Protein AF-W2YGL7-F1 (afdb_monomer_lite)

Secondary structure (DSSP, 8-state):
-------PPPHHHHHHHHHHHHTT--HHHHHHHHT--HHHHHHHHTT--TT--PPPPPPSS-HHHHHHHHHHTSSS--TTTT---

Organism: NCBI:txid1317064

Structure (mmCIF, N/CA/C/O backbone):
data_AF-W2YGL7-F1
#
_entry.id   AF-W2YGL7-F1
#
loop_
_atom_site.group_PDB
_atom_site.id
_atom_site.type_symbol
_atom_site.label_atom_id
_atom_site.label_alt_id
_atom_site.label_comp_id
_atom_site.label_asym_id
_atom_site.label_entity_id
_atom_site.label_seq_id
_atom_site.pdbx_PDB_ins_code
_atom_site.Cartn_x
_atom_site.Cartn_y
_atom_site.Cartn_z
_a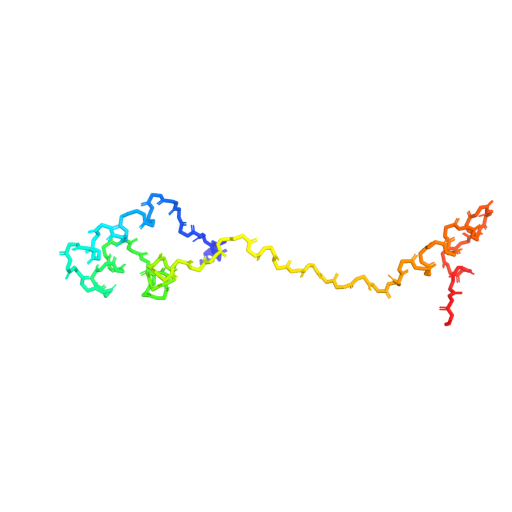tom_site.occupancy
_atom_site.B_iso_or_equiv
_atom_site.auth_seq_id
_atom_site.auth_comp_id
_atom_site.auth_asym_id
_atom_site.auth_atom_id
_atom_site.pdbx_PDB_model_num
ATOM 1 N N . MET A 1 1 ? 8.840 19.288 10.199 1.00 34.12 1 MET A N 1
ATOM 2 C CA . MET A 1 1 ? 7.815 18.547 9.433 1.00 34.12 1 MET A CA 1
ATOM 3 C C . MET A 1 1 ? 8.494 17.375 8.743 1.00 34.12 1 MET A C 1
ATOM 5 O O . MET A 1 1 ? 9.077 17.551 7.685 1.00 34.12 1 MET A O 1
ATOM 9 N N . THR A 1 2 ? 8.520 16.202 9.372 1.00 40.41 2 THR A N 1
ATOM 10 C CA . THR A 1 2 ? 9.034 14.988 8.729 1.00 40.41 2 THR A CA 1
ATOM 11 C C . THR A 1 2 ? 7.936 14.444 7.821 1.00 40.41 2 THR A C 1
ATOM 13 O O . THR A 1 2 ? 6.879 14.028 8.291 1.00 40.41 2 THR A O 1
ATOM 16 N N . LEU A 1 3 ? 8.153 14.487 6.504 1.00 44.22 3 LEU A N 1
ATOM 17 C CA . LEU A 1 3 ? 7.341 13.744 5.540 1.00 44.22 3 LEU A CA 1
ATOM 18 C C . LEU A 1 3 ? 7.655 12.258 5.736 1.00 44.22 3 LEU A C 1
ATOM 20 O O . LEU A 1 3 ? 8.477 11.672 5.038 1.00 44.22 3 LEU A O 1
ATOM 24 N N . GLY A 1 4 ? 7.070 11.683 6.786 1.00 40.91 4 GLY A N 1
ATOM 25 C CA . GLY A 1 4 ? 7.175 10.270 7.093 1.00 40.91 4 GLY A CA 1
ATOM 26 C C . GLY A 1 4 ? 6.587 9.474 5.939 1.00 40.91 4 GLY A C 1
ATOM 27 O O . GLY A 1 4 ? 5.478 9.760 5.485 1.00 40.91 4 GLY A O 1
ATOM 28 N N . ILE A 1 5 ? 7.350 8.487 5.472 1.00 51.44 5 ILE A N 1
ATOM 29 C CA . ILE A 1 5 ? 6.901 7.400 4.596 1.00 51.44 5 ILE A CA 1
ATOM 30 C C . ILE A 1 5 ? 5.447 7.065 4.963 1.00 51.44 5 ILE A C 1
ATOM 32 O O . ILE A 1 5 ? 5.187 6.900 6.159 1.00 51.44 5 ILE A O 1
ATOM 36 N N . PRO A 1 6 ? 4.489 6.981 4.016 1.00 53.84 6 PRO A N 1
ATOM 37 C CA . PRO A 1 6 ? 3.133 6.576 4.352 1.00 53.84 6 PRO A CA 1
ATOM 38 C C . PRO A 1 6 ? 3.211 5.170 4.946 1.00 53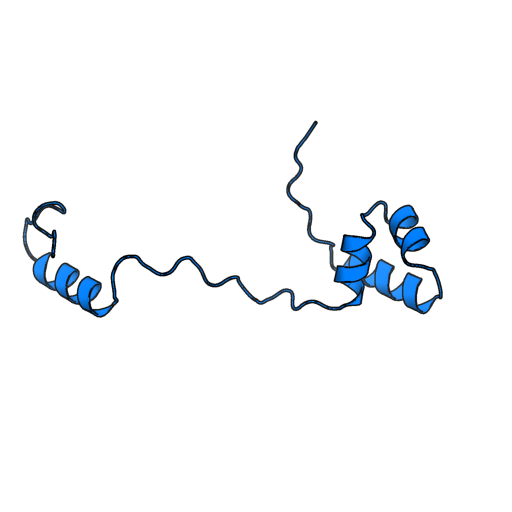.84 6 PRO A C 1
ATOM 40 O O . PRO A 1 6 ? 3.374 4.179 4.234 1.00 53.84 6 PRO A O 1
ATOM 43 N N . THR A 1 7 ? 3.187 5.103 6.275 1.00 64.56 7 THR A N 1
ATOM 44 C CA . THR A 1 7 ? 3.278 3.854 7.010 1.00 64.56 7 THR A CA 1
ATOM 45 C C . THR A 1 7 ? 1.968 3.140 6.762 1.00 64.56 7 THR A C 1
ATOM 47 O O . THR A 1 7 ? 0.899 3.560 7.210 1.00 64.56 7 THR A O 1
ATOM 50 N N . TRP A 1 8 ? 2.044 2.102 5.939 1.00 70.00 8 TRP A N 1
ATOM 51 C CA . TRP A 1 8 ? 0.952 1.169 5.757 1.00 70.00 8 TRP A CA 1
ATOM 52 C C . TRP A 1 8 ? 0.517 0.676 7.133 1.00 70.00 8 TRP A C 1
ATOM 54 O O . TRP A 1 8 ? 1.365 0.410 7.983 1.00 70.00 8 TRP A O 1
ATOM 64 N N . LEU A 1 9 ? -0.795 0.560 7.341 1.00 77.12 9 LEU A N 1
ATOM 65 C CA . LEU A 1 9 ? -1.314 -0.035 8.566 1.00 77.12 9 LEU A CA 1
ATOM 66 C C . LEU A 1 9 ? -0.722 -1.432 8.748 1.00 77.12 9 LEU A C 1
ATOM 68 O O . LEU A 1 9 ? -0.890 -2.284 7.855 1.00 77.12 9 LEU A O 1
ATOM 72 N N . SER A 1 10 ? -0.078 -1.641 9.895 1.00 81.75 10 SER A N 1
ATOM 73 C CA . SER A 1 10 ? 0.443 -2.947 10.282 1.00 81.75 10 SER A CA 1
ATOM 74 C C . SER A 1 10 ? -0.697 -3.952 10.446 1.00 81.75 10 SER A C 1
ATOM 76 O O . SER A 1 10 ? -1.864 -3.587 10.605 1.00 81.75 10 SER A O 1
ATOM 78 N N . ASP A 1 11 ? -0.368 -5.238 10.387 1.00 83.00 11 ASP A N 1
ATOM 79 C CA . ASP A 1 11 ? -1.323 -6.336 10.574 1.00 83.00 11 ASP A CA 1
ATOM 80 C C . ASP A 1 11 ? -2.017 -6.225 11.931 1.00 83.00 11 ASP A C 1
ATOM 82 O O . ASP A 1 11 ? -3.239 -6.333 12.014 1.00 83.00 11 ASP A O 1
ATOM 86 N N . GLU A 1 12 ? -1.255 -5.885 12.970 1.00 86.12 12 GLU A N 1
ATOM 87 C CA . GLU A 1 12 ? -1.793 -5.622 14.300 1.00 86.12 12 GLU A CA 1
ATOM 88 C C . GLU A 1 12 ? -2.759 -4.437 14.317 1.00 86.12 12 GLU A C 1
ATOM 90 O O . GLU A 1 12 ? -3.848 -4.539 14.879 1.00 86.12 12 GLU A O 1
ATOM 95 N N . GLU A 1 13 ? -2.393 -3.302 13.710 1.00 86.62 13 GLU A N 1
ATOM 96 C CA . GLU A 1 13 ? -3.275 -2.134 13.658 1.00 86.62 13 GLU A CA 1
ATOM 97 C C . GLU A 1 13 ? -4.568 -2.461 12.890 1.00 86.62 13 GLU A C 1
ATOM 99 O O . GLU A 1 13 ? -5.637 -1.960 13.242 1.00 86.62 13 GLU A O 1
ATOM 104 N N . ARG A 1 14 ? -4.511 -3.319 11.862 1.00 85.00 14 ARG A N 1
ATOM 105 C CA . ARG A 1 14 ? -5.707 -3.795 11.145 1.00 85.00 14 ARG A CA 1
ATOM 106 C C . ARG A 1 14 ? -6.571 -4.707 12.003 1.00 85.00 14 ARG A C 1
ATOM 108 O O . ARG A 1 14 ? -7.778 -4.497 12.031 1.00 85.00 14 ARG A O 1
ATOM 115 N N . GLY A 1 15 ? -5.971 -5.650 12.727 1.00 87.38 15 GLY A N 1
ATOM 116 C CA . GLY A 1 15 ? -6.694 -6.503 13.672 1.00 87.38 15 GLY A CA 1
ATOM 117 C C . GLY A 1 15 ? -7.403 -5.682 14.751 1.00 87.38 15 GLY A C 1
ATOM 118 O O . GLY A 1 15 ? -8.577 -5.903 15.030 1.00 87.38 15 GLY A O 1
ATOM 119 N N . ARG A 1 16 ? -6.738 -4.642 15.276 1.00 89.31 16 ARG A N 1
ATOM 120 C CA . ARG A 1 16 ? -7.355 -3.694 16.220 1.00 89.31 16 ARG A CA 1
ATOM 121 C C . ARG A 1 16 ? -8.502 -2.902 15.585 1.00 89.31 16 ARG A C 1
ATOM 123 O O . ARG A 1 16 ? -9.524 -2.716 16.234 1.00 89.31 16 ARG A O 1
ATOM 130 N N . ASN A 1 17 ? -8.355 -2.435 14.341 1.00 90.12 17 ASN A N 1
ATOM 131 C CA . ASN A 1 17 ? -9.452 -1.772 13.622 1.00 90.12 17 ASN A CA 1
ATOM 132 C C . ASN A 1 17 ? -10.663 -2.691 13.472 1.00 90.12 17 ASN A C 1
ATOM 134 O O . ASN A 1 17 ? -11.778 -2.254 13.746 1.00 90.12 17 ASN A O 1
ATOM 138 N N . LEU A 1 18 ? -10.433 -3.937 13.051 1.00 90.19 18 LEU A N 1
ATOM 139 C CA . LEU A 1 18 ? -11.488 -4.921 12.846 1.00 90.19 18 LEU A CA 1
ATOM 140 C C . LEU A 1 18 ? -12.223 -5.208 14.158 1.00 90.19 18 LEU A C 1
ATOM 142 O O . LEU A 1 18 ? -13.430 -5.015 14.218 1.00 90.19 18 LEU A O 1
ATOM 146 N N . GLY A 1 19 ? -11.493 -5.518 15.233 1.00 92.00 19 GLY A N 1
ATOM 147 C CA . GLY A 1 19 ? -12.107 -5.797 16.533 1.00 92.00 19 GLY A CA 1
ATOM 148 C C . GLY A 1 19 ? -12.876 -4.608 17.122 1.00 92.00 19 GLY A C 1
ATOM 149 O O . GLY A 1 19 ? -13.927 -4.790 17.729 1.00 92.00 19 GLY A O 1
ATOM 150 N N . LEU A 1 20 ? -12.408 -3.366 16.927 1.00 93.06 20 LEU A N 1
ATOM 151 C CA . LEU A 1 20 ? -13.159 -2.183 17.372 1.00 93.06 20 LEU A CA 1
ATOM 152 C C . LEU A 1 20 ? -14.420 -1.942 16.534 1.00 93.06 20 LEU A C 1
ATOM 154 O O . LEU A 1 20 ? -15.428 -1.494 17.075 1.00 93.06 20 LEU A O 1
ATOM 158 N N . PHE A 1 21 ? -14.359 -2.216 15.232 1.00 91.56 21 PHE A N 1
ATOM 159 C CA . PHE A 1 21 ? -15.507 -2.096 14.340 1.00 91.56 21 PHE A CA 1
ATOM 160 C C . PHE A 1 21 ? -16.569 -3.159 14.643 1.00 91.56 21 PHE A C 1
ATOM 162 O O . PHE A 1 21 ? -17.744 -2.826 14.763 1.00 91.56 21 PHE A O 1
ATOM 169 N N . GLU A 1 22 ? -16.154 -4.409 14.858 1.00 92.50 22 GLU A N 1
ATOM 170 C CA . GLU A 1 22 ? -17.023 -5.505 15.308 1.00 92.50 22 GLU A CA 1
ATOM 171 C C . GLU A 1 22 ? -17.624 -5.228 16.694 1.00 92.50 22 GLU A C 1
ATOM 173 O O . GLU A 1 22 ? -18.781 -5.551 16.943 1.00 92.50 22 GLU A O 1
ATOM 178 N N . GLY A 1 23 ? -16.884 -4.536 17.567 1.00 93.00 23 GLY A N 1
ATOM 179 C CA . GLY A 1 23 ? -17.381 -4.016 18.844 1.00 93.00 23 GLY A CA 1
ATOM 180 C C . GLY A 1 23 ? -18.350 -2.829 18.732 1.00 93.00 23 GLY A C 1
ATOM 181 O O . GLY A 1 23 ? -18.701 -2.240 19.753 1.00 93.00 23 GLY A O 1
ATOM 182 N N . GLY A 1 24 ? -18.760 -2.440 17.520 1.00 92.19 24 GLY A N 1
ATOM 183 C CA . GLY A 1 24 ? -19.775 -1.413 17.275 1.00 92.19 24 GLY A CA 1
ATOM 184 C C . GLY A 1 24 ? -19.269 0.031 17.313 1.00 92.19 24 GLY A C 1
ATOM 185 O O . GLY A 1 24 ? -20.081 0.958 17.279 1.00 92.19 24 GLY A O 1
ATOM 186 N N . LEU A 1 25 ? -17.952 0.271 17.376 1.00 93.88 25 LEU A N 1
ATOM 187 C CA . LEU A 1 25 ? -17.434 1.640 17.336 1.00 93.88 25 LEU A CA 1
ATOM 188 C C . LEU A 1 25 ? -17.553 2.231 15.930 1.00 93.88 25 LEU A C 1
ATOM 190 O O . LEU A 1 25 ? -17.259 1.592 14.917 1.00 93.88 25 LEU A O 1
ATOM 194 N N . CYS A 1 26 ? -17.892 3.519 15.868 1.00 93.75 26 CYS A N 1
ATOM 195 C CA . CYS A 1 26 ? -17.926 4.228 14.600 1.00 93.75 26 CYS A CA 1
ATOM 196 C C . CYS A 1 26 ? -16.506 4.512 14.075 1.00 93.75 26 CYS A C 1
ATOM 198 O O . CYS A 1 26 ? -15.550 4.717 14.829 1.00 93.75 26 CYS A O 1
ATOM 200 N N . ILE A 1 27 ? -16.372 4.624 12.751 1.00 92.75 27 ILE A N 1
ATOM 201 C CA . ILE A 1 27 ? -15.092 4.865 12.057 1.00 92.75 27 ILE A CA 1
ATOM 202 C C . ILE A 1 27 ? -14.354 6.096 12.609 1.00 92.75 27 ILE A C 1
ATOM 204 O O . ILE A 1 27 ? -13.124 6.116 12.682 1.00 92.75 27 ILE A O 1
ATOM 208 N N . ARG A 1 28 ? -15.092 7.141 13.007 1.00 94.56 28 ARG A N 1
ATOM 209 C CA . ARG A 1 28 ? -14.512 8.379 13.544 1.00 94.56 28 ARG A CA 1
ATOM 210 C C . ARG A 1 28 ? -13.834 8.154 14.894 1.00 94.56 28 ARG A C 1
ATOM 212 O O . ARG A 1 28 ? -12.766 8.719 15.124 1.00 94.56 28 ARG A O 1
ATOM 219 N N . ASP A 1 29 ? -14.423 7.333 15.753 1.00 94.44 29 ASP A N 1
ATOM 220 C CA . ASP A 1 29 ? -13.883 7.049 17.082 1.00 94.44 29 ASP A CA 1
ATOM 221 C C . ASP A 1 29 ? -12.714 6.073 17.004 1.00 94.44 29 ASP A C 1
ATOM 223 O O . ASP A 1 29 ? -11.697 6.271 17.668 1.00 94.44 29 ASP A O 1
ATOM 227 N N . ILE A 1 30 ? -12.793 5.097 16.099 1.00 93.00 30 ILE A N 1
ATOM 228 C CA . ILE A 1 30 ? -11.677 4.202 15.778 1.00 93.00 30 ILE A CA 1
ATOM 229 C C . ILE A 1 30 ? -10.466 5.008 15.281 1.00 93.00 30 ILE A C 1
ATOM 231 O O . ILE A 1 30 ? -9.353 4.832 15.781 1.00 93.00 30 ILE A O 1
ATOM 235 N N . ALA A 1 31 ? -10.681 5.950 14.357 1.00 92.00 31 ALA A N 1
ATOM 236 C CA . ALA A 1 31 ? -9.631 6.818 13.824 1.00 92.00 31 ALA A CA 1
ATOM 237 C C . ALA A 1 31 ? -8.945 7.651 14.921 1.00 92.00 31 ALA A C 1
ATOM 239 O O . ALA A 1 31 ? -7.716 7.737 14.954 1.00 92.00 31 ALA A O 1
ATOM 240 N N . LYS A 1 32 ? -9.724 8.211 15.859 1.00 92.62 32 LYS A N 1
ATOM 241 C CA . LYS A 1 32 ? -9.188 8.922 17.031 1.00 92.62 32 LYS A CA 1
ATOM 242 C C . LYS A 1 32 ? -8.381 7.990 17.937 1.00 92.62 32 LYS A C 1
ATOM 244 O O . LYS A 1 32 ? -7.282 8.350 18.349 1.00 92.62 32 LYS A O 1
ATOM 249 N N . LYS A 1 33 ? -8.901 6.790 18.213 1.00 90.31 33 LYS A N 1
ATOM 250 C CA . LYS A 1 33 ? -8.288 5.813 19.124 1.00 90.31 33 LYS A CA 1
ATOM 251 C C . LYS A 1 33 ? -6.960 5.269 18.594 1.00 90.31 33 LYS A C 1
ATOM 253 O O . LYS A 1 33 ? -6.006 5.149 19.353 1.00 90.31 33 LYS A O 1
ATOM 258 N N . ILE A 1 34 ? -6.882 4.993 17.293 1.00 86.88 34 ILE A N 1
ATOM 259 C CA . ILE A 1 34 ? -5.683 4.450 16.630 1.00 86.88 34 ILE A CA 1
ATOM 260 C C . ILE A 1 34 ? -4.770 5.579 16.103 1.00 86.88 34 ILE A C 1
ATOM 262 O O . ILE A 1 34 ? -3.671 5.322 15.626 1.00 86.88 34 ILE A O 1
ATOM 266 N N . LYS A 1 35 ? -5.179 6.852 16.237 1.00 88.69 35 LYS A N 1
ATOM 267 C CA . LYS A 1 35 ? -4.446 8.039 15.753 1.00 88.69 35 LYS A CA 1
ATOM 268 C C . LYS A 1 35 ? -4.130 7.969 14.251 1.00 88.69 35 LYS A C 1
ATOM 270 O O . LYS A 1 35 ? -3.038 8.321 13.806 1.00 88.69 35 LYS A O 1
ATOM 275 N N . ARG A 1 36 ? -5.098 7.511 13.454 1.00 87.50 36 ARG A N 1
ATOM 276 C CA . ARG A 1 36 ? -4.992 7.391 11.989 1.00 87.50 36 ARG A CA 1
ATOM 277 C C . ARG A 1 36 ? -6.095 8.177 11.292 1.00 87.50 36 ARG A C 1
ATOM 279 O O . ARG A 1 36 ? -7.077 8.584 11.905 1.00 87.50 36 ARG A O 1
ATOM 286 N N . SER A 1 37 ? -5.931 8.407 9.990 1.00 89.38 37 SER A N 1
ATOM 287 C CA . SER A 1 37 ? -6.976 9.052 9.195 1.00 89.38 37 SER A CA 1
ATOM 288 C C . SER A 1 37 ? -8.199 8.139 9.062 1.00 89.38 37 SER A C 1
ATOM 290 O O . SER A 1 37 ? -8.079 6.913 9.033 1.00 89.38 37 SER A O 1
ATOM 292 N N . ARG A 1 38 ? -9.389 8.738 8.931 1.00 90.50 38 ARG A N 1
ATOM 293 C CA . ARG A 1 38 ? -10.638 7.997 8.670 1.00 90.50 38 ARG A CA 1
ATOM 294 C C . ARG A 1 38 ? -10.523 7.122 7.417 1.00 90.50 38 ARG A C 1
ATOM 296 O O . ARG A 1 38 ? -10.938 5.972 7.439 1.00 90.50 38 ARG A O 1
ATOM 303 N N . ASP A 1 39 ? -9.876 7.640 6.377 1.00 87.94 39 ASP A N 1
ATOM 304 C CA . ASP A 1 39 ? -9.575 6.910 5.141 1.00 87.94 39 ASP A CA 1
ATOM 305 C C . ASP A 1 39 ? -8.747 5.646 5.377 1.00 87.94 39 ASP A C 1
ATOM 307 O O . ASP A 1 39 ? -8.993 4.612 4.760 1.00 87.94 39 ASP A O 1
ATOM 311 N N . ALA A 1 40 ? -7.764 5.712 6.275 1.00 86.25 40 ALA A N 1
ATOM 312 C CA . ALA A 1 40 ? -6.930 4.565 6.601 1.00 86.25 40 ALA A CA 1
ATOM 313 C C . ALA A 1 40 ? -7.741 3.465 7.306 1.00 86.25 40 ALA A C 1
ATOM 315 O O . ALA A 1 40 ? -7.570 2.290 6.987 1.00 86.25 40 ALA A O 1
ATOM 316 N N . VAL A 1 41 ? -8.669 3.849 8.190 1.00 89.06 41 VAL A N 1
ATOM 317 C CA . VAL A 1 41 ? -9.612 2.926 8.845 1.00 89.06 41 VAL A CA 1
ATOM 318 C C . VAL A 1 41 ? -10.550 2.286 7.820 1.00 89.06 41 VAL A C 1
ATOM 320 O O . VAL A 1 41 ? -10.664 1.065 7.778 1.00 89.06 41 VAL A O 1
ATOM 323 N N . VAL A 1 42 ? -11.156 3.079 6.928 1.00 89.12 42 VAL A N 1
ATOM 324 C CA . VAL A 1 42 ? -12.026 2.559 5.856 1.00 89.12 42 VAL A CA 1
ATOM 325 C C . VAL A 1 42 ? -11.277 1.549 4.988 1.00 89.12 42 VAL A C 1
ATOM 327 O O . VAL A 1 42 ? -11.788 0.459 4.740 1.00 89.12 42 VAL A O 1
ATOM 330 N N . ARG A 1 43 ? -10.048 1.870 4.561 1.00 83.88 43 ARG A N 1
ATOM 331 C CA . ARG A 1 43 ? -9.198 0.973 3.755 1.00 83.88 43 ARG A CA 1
ATOM 332 C C . ARG A 1 43 ? -8.794 -0.300 4.499 1.00 83.88 43 ARG A C 1
ATOM 334 O O . ARG A 1 43 ? -8.640 -1.340 3.863 1.00 83.88 43 ARG A O 1
ATOM 341 N N . ALA A 1 44 ? -8.595 -0.218 5.814 1.00 85.19 44 ALA A N 1
ATOM 342 C CA . ALA A 1 44 ? -8.297 -1.377 6.649 1.00 85.19 44 ALA A CA 1
ATOM 343 C C . ALA A 1 44 ? -9.498 -2.331 6.734 1.00 85.19 44 ALA A C 1
ATOM 345 O O . ALA A 1 44 ? -9.308 -3.534 6.591 1.00 85.19 44 ALA A O 1
ATOM 346 N N . LEU A 1 45 ? -10.714 -1.794 6.893 1.00 86.38 45 LEU A N 1
ATOM 347 C CA . LEU A 1 45 ? -11.951 -2.577 6.996 1.00 86.38 45 LEU A CA 1
ATOM 348 C C . LEU A 1 45 ? -12.419 -3.145 5.648 1.00 86.38 45 LEU A C 1
ATOM 350 O O . LEU A 1 45 ? -12.895 -4.271 5.584 1.00 86.38 45 LEU A O 1
ATOM 354 N N . THR A 1 46 ? -12.250 -2.402 4.551 1.00 83.50 46 THR A N 1
ATOM 355 C CA . THR A 1 46 ? -12.672 -2.840 3.201 1.00 83.50 46 THR A CA 1
ATOM 356 C C . THR A 1 46 ? -11.756 -3.888 2.562 1.00 83.50 46 THR A C 1
ATOM 358 O O . THR A 1 46 ? -12.027 -4.338 1.451 1.00 83.50 46 THR A O 1
ATOM 361 N N . GLY A 1 47 ? -10.675 -4.306 3.234 1.00 67.88 47 GLY A N 1
ATOM 362 C CA . GLY A 1 47 ? -9.892 -5.472 2.812 1.00 67.88 47 GLY A CA 1
ATOM 363 C C . GLY A 1 47 ? -9.256 -5.345 1.423 1.00 67.88 47 GLY A C 1
ATOM 364 O O . GLY A 1 47 ? 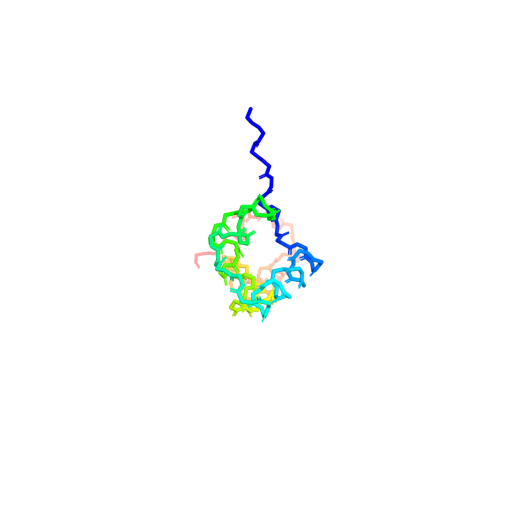-9.096 -6.341 0.718 1.00 67.88 47 GLY A O 1
ATOM 365 N N . GLY A 1 48 ? -8.885 -4.130 1.001 1.00 60.62 48 GLY A N 1
ATOM 366 C CA . GLY A 1 48 ? -8.237 -3.914 -0.292 1.00 60.62 48 GLY A CA 1
ATOM 367 C C . GLY A 1 48 ? -6.966 -4.761 -0.416 1.00 60.62 48 GLY A C 1
ATOM 368 O O . GLY A 1 48 ? -6.030 -4.584 0.369 1.00 60.62 48 GLY A O 1
ATOM 369 N N . ARG A 1 49 ? -6.957 -5.691 -1.388 1.00 57.81 49 ARG A N 1
ATOM 370 C CA . ARG A 1 49 ? -5.885 -6.670 -1.643 1.00 57.81 49 ARG A CA 1
ATOM 371 C C . ARG A 1 49 ? -4.507 -6.017 -1.507 1.00 57.81 49 ARG A C 1
ATOM 373 O O . ARG A 1 49 ? -4.111 -5.223 -2.360 1.00 57.81 49 ARG A O 1
ATOM 380 N N . ARG A 1 50 ? -3.778 -6.395 -0.451 1.00 58.81 50 ARG A N 1
ATOM 381 C CA . ARG A 1 50 ? -2.394 -5.969 -0.173 1.00 58.81 50 ARG A CA 1
ATOM 382 C C . ARG A 1 50 ? -1.440 -6.231 -1.339 1.00 58.81 50 ARG A C 1
ATOM 384 O O . ARG A 1 50 ? -0.458 -5.516 -1.480 1.00 58.81 50 ARG A O 1
ATOM 391 N N . ASP A 1 51 ? -1.772 -7.194 -2.194 1.00 57.78 51 ASP A N 1
ATOM 392 C CA . ASP A 1 51 ? -0.803 -7.811 -3.096 1.00 57.78 51 ASP A CA 1
ATOM 393 C C . ASP A 1 51 ? -0.983 -7.536 -4.578 1.00 57.78 51 ASP A C 1
ATOM 395 O O . ASP A 1 51 ? -0.309 -8.164 -5.398 1.00 57.78 51 ASP A O 1
ATOM 399 N N . ARG A 1 52 ? -1.810 -6.565 -4.983 1.00 63.03 52 ARG A N 1
ATOM 400 C CA . ARG A 1 52 ? -1.655 -6.088 -6.361 1.00 63.03 52 ARG A CA 1
ATOM 401 C C . ARG A 1 52 ? -0.418 -5.201 -6.411 1.00 63.03 52 ARG A C 1
ATOM 403 O O . ARG A 1 52 ? -0.524 -3.977 -6.351 1.00 63.03 52 ARG A O 1
ATOM 410 N N . ARG A 1 53 ? 0.758 -5.843 -6.519 1.00 71.88 53 ARG A N 1
ATOM 411 C CA . ARG A 1 53 ? 1.981 -5.199 -7.007 1.00 71.88 53 ARG A CA 1
ATOM 412 C C . ARG A 1 53 ? 1.541 -4.377 -8.204 1.00 71.88 53 ARG A C 1
ATOM 414 O O . ARG A 1 53 ? 1.027 -4.932 -9.179 1.00 71.88 53 ARG A O 1
ATOM 421 N N . LYS A 1 54 ? 1.628 -3.050 -8.079 1.00 77.56 54 LYS A N 1
ATOM 422 C CA . LYS A 1 54 ? 1.305 -2.181 -9.204 1.00 77.56 54 LYS A CA 1
ATOM 423 C C . LYS A 1 54 ? 2.201 -2.649 -10.345 1.00 77.56 54 LYS A C 1
ATOM 425 O O . LYS A 1 54 ? 3.405 -2.787 -10.105 1.00 77.56 54 LYS A O 1
ATOM 430 N N . PRO A 1 55 ? 1.641 -2.968 -11.525 1.00 79.94 55 PRO A N 1
ATOM 431 C CA . PRO A 1 55 ? 2.477 -3.347 -12.644 1.00 79.94 55 PRO A CA 1
ATOM 432 C C . PRO A 1 55 ? 3.509 -2.238 -12.825 1.00 79.94 55 PRO A C 1
ATOM 434 O O . PRO A 1 55 ? 3.169 -1.050 -12.783 1.00 79.94 55 PRO A O 1
ATOM 437 N N . GLY A 1 56 ? 4.775 -2.638 -12.928 1.00 84.06 56 GLY A N 1
ATOM 438 C CA . GLY A 1 56 ? 5.851 -1.699 -13.191 1.00 84.06 56 GLY A CA 1
ATOM 439 C C . GLY A 1 56 ? 5.578 -0.931 -14.482 1.00 84.06 56 GLY A C 1
ATOM 440 O O . GLY A 1 56 ? 4.739 -1.320 -15.303 1.00 84.06 56 GLY A O 1
ATOM 441 N N . ARG A 1 57 ? 6.300 0.174 -14.675 1.00 87.12 57 ARG A N 1
ATOM 442 C CA . ARG A 1 57 ? 6.262 0.892 -15.949 1.00 87.12 57 ARG A CA 1
ATOM 443 C C . ARG A 1 57 ? 6.550 -0.099 -17.080 1.00 87.12 57 ARG A C 1
ATOM 445 O O . ARG A 1 57 ? 7.487 -0.890 -16.977 1.00 87.12 57 ARG A O 1
ATOM 452 N N . LYS A 1 58 ? 5.747 -0.051 -18.148 1.00 88.12 58 LYS A N 1
ATOM 453 C CA . LYS A 1 58 ? 6.010 -0.864 -19.339 1.00 88.12 58 LYS A CA 1
ATOM 454 C C . LYS A 1 58 ? 7.423 -0.554 -19.852 1.00 88.12 58 LYS A C 1
ATOM 456 O O . LYS A 1 58 ? 7.798 0.624 -19.870 1.00 88.12 58 LYS A O 1
ATOM 461 N N . PRO A 1 59 ? 8.202 -1.572 -20.246 1.00 87.38 59 PRO A N 1
ATOM 462 C CA . PRO A 1 59 ? 9.512 -1.340 -20.829 1.00 87.38 59 PRO A CA 1
ATOM 463 C C . PRO A 1 59 ? 9.367 -0.496 -22.099 1.00 87.38 59 PRO A C 1
ATOM 465 O O . PRO A 1 59 ? 8.394 -0.633 -22.839 1.00 87.38 59 PRO A O 1
ATOM 468 N N . VAL A 1 60 ? 10.338 0.387 -22.335 1.00 87.94 60 VAL A N 1
ATOM 469 C CA . VAL A 1 60 ? 10.387 1.237 -23.540 1.00 87.94 60 VAL A CA 1
ATOM 470 C C . VAL A 1 60 ? 10.607 0.387 -24.797 1.00 87.94 60 VAL A C 1
ATOM 472 O O . VAL A 1 60 ? 10.151 0.735 -25.879 1.00 87.94 60 VAL A O 1
ATOM 475 N N . VAL A 1 61 ? 11.278 -0.753 -24.636 1.00 87.44 61 VAL A N 1
ATOM 476 C CA . VAL A 1 61 ? 11.680 -1.663 -25.706 1.00 87.44 61 VAL A CA 1
ATOM 477 C C . VAL A 1 61 ? 10.856 -2.945 -25.605 1.00 87.44 61 VAL A C 1
ATOM 479 O O . VAL A 1 61 ? 10.715 -3.518 -24.524 1.00 87.44 61 VAL A O 1
ATOM 482 N N . SER A 1 62 ?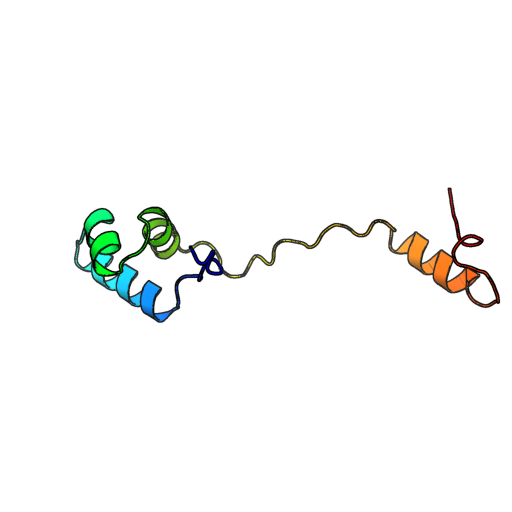 10.311 -3.404 -26.734 1.00 88.88 62 SER A N 1
ATOM 483 C CA . SER A 1 62 ? 9.620 -4.695 -26.797 1.00 88.88 62 SER A CA 1
ATOM 484 C C . SER A 1 62 ? 10.606 -5.854 -26.627 1.00 88.88 62 SER A C 1
ATOM 486 O O . SER A 1 62 ? 11.777 -5.753 -26.988 1.00 88.88 62 SER A O 1
ATOM 488 N N . GLU A 1 63 ? 10.139 -7.002 -26.139 1.00 89.62 63 GLU A N 1
ATOM 489 C CA . GLU A 1 63 ? 11.000 -8.176 -25.936 1.00 89.62 63 GLU A CA 1
ATOM 490 C C . GLU A 1 63 ? 11.670 -8.651 -27.240 1.00 89.62 63 GLU A C 1
ATOM 492 O O . GLU A 1 63 ? 12.828 -9.069 -27.253 1.00 89.62 63 GLU A O 1
ATOM 497 N N . ARG A 1 64 ? 10.965 -8.529 -28.375 1.00 89.31 64 ARG A N 1
ATOM 498 C CA . ARG A 1 64 ? 11.524 -8.820 -29.702 1.00 89.31 64 ARG A CA 1
ATOM 499 C C . ARG A 1 64 ? 12.685 -7.885 -30.034 1.00 89.31 64 ARG A C 1
ATOM 501 O O . ARG A 1 64 ? 13.722 -8.363 -30.487 1.00 89.31 64 ARG A O 1
ATOM 508 N N . LEU A 1 65 ? 12.516 -6.587 -29.795 1.00 87.38 65 LEU A N 1
ATOM 509 C CA . LEU A 1 65 ? 13.548 -5.591 -30.063 1.00 87.38 65 LEU A CA 1
ATOM 510 C C . LEU A 1 65 ? 14.754 -5.783 -29.133 1.00 87.38 65 LEU A C 1
ATOM 512 O O . LEU A 1 65 ? 15.886 -5.755 -29.601 1.00 87.38 65 LEU A O 1
ATOM 516 N N . ALA A 1 66 ? 14.523 -6.107 -27.859 1.00 87.50 66 ALA A N 1
ATOM 517 C CA . ALA A 1 66 ? 15.588 -6.451 -26.918 1.00 87.50 66 ALA A CA 1
ATOM 518 C C . ALA A 1 66 ? 16.418 -7.653 -27.406 1.00 87.50 66 ALA A C 1
ATOM 520 O O . ALA A 1 66 ? 17.645 -7.597 -27.405 1.00 87.50 66 ALA A O 1
ATOM 521 N N . ARG A 1 67 ? 15.769 -8.714 -27.907 1.00 89.38 67 ARG A N 1
ATOM 522 C CA . ARG A 1 67 ? 16.471 -9.875 -28.484 1.00 89.38 67 ARG A CA 1
ATOM 523 C C . ARG A 1 67 ? 17.282 -9.526 -29.734 1.00 89.38 67 ARG A C 1
ATOM 525 O O . ARG A 1 67 ? 18.376 -10.058 -29.902 1.00 89.38 67 ARG A O 1
ATOM 532 N N . LEU A 1 68 ? 16.767 -8.660 -30.608 1.00 87.25 68 LEU A N 1
ATOM 533 C CA . LEU A 1 68 ? 17.497 -8.206 -31.798 1.00 87.25 68 LEU A CA 1
ATOM 534 C C . LEU A 1 68 ? 18.722 -7.367 -31.422 1.00 87.25 68 LEU A C 1
ATOM 536 O O . LEU A 1 68 ? 19.798 -7.593 -31.970 1.00 87.25 68 LEU A O 1
ATOM 540 N N . LEU A 1 69 ? 18.576 -6.463 -30.450 1.00 86.06 69 LEU A N 1
ATOM 541 C CA . LEU A 1 69 ? 19.680 -5.664 -29.918 1.00 86.06 69 LEU A CA 1
ATOM 542 C C . LEU A 1 69 ? 20.771 -6.550 -29.315 1.00 86.06 69 LEU A C 1
ATOM 544 O O . LEU A 1 69 ? 21.936 -6.376 -29.652 1.00 86.06 69 LEU A O 1
ATOM 548 N N . LEU A 1 70 ? 20.399 -7.544 -28.501 1.00 86.19 70 LEU A N 1
ATOM 549 C CA . LEU A 1 70 ? 21.353 -8.487 -27.907 1.00 86.19 70 LEU A CA 1
ATOM 550 C C . LEU A 1 70 ? 22.106 -9.313 -28.960 1.00 86.19 70 LEU A C 1
ATOM 552 O O . LEU A 1 70 ? 23.292 -9.566 -28.792 1.00 86.19 70 LEU A O 1
ATOM 556 N N . ARG A 1 71 ? 21.448 -9.702 -30.062 1.00 84.06 71 ARG A N 1
ATOM 557 C CA . ARG A 1 71 ? 22.104 -10.400 -31.184 1.00 84.06 71 ARG A CA 1
ATOM 558 C C . ARG A 1 71 ? 23.031 -9.490 -31.986 1.00 84.06 71 ARG A C 1
ATOM 560 O O . ARG A 1 71 ? 24.080 -9.933 -32.431 1.00 84.06 71 ARG A O 1
ATOM 567 N N . LYS A 1 72 ? 22.645 -8.228 -32.195 1.00 81.25 72 LYS A N 1
ATOM 568 C CA . LYS A 1 72 ? 23.476 -7.246 -32.908 1.00 81.25 72 LYS A CA 1
ATOM 569 C C . LYS A 1 72 ? 24.689 -6.827 -32.073 1.00 81.25 72 LYS A C 1
ATOM 571 O O . LYS A 1 72 ? 25.742 -6.548 -32.628 1.00 81.25 72 LYS A O 1
ATOM 576 N N . ALA A 1 73 ? 24.552 -6.828 -30.749 1.00 77.81 73 ALA A N 1
ATOM 577 C CA . ALA A 1 73 ? 25.598 -6.466 -29.799 1.00 77.81 73 ALA A CA 1
ATOM 578 C C . ALA A 1 73 ? 26.734 -7.504 -29.667 1.00 77.81 73 ALA A C 1
ATOM 580 O O . ALA A 1 73 ? 27.598 -7.335 -28.816 1.00 77.81 73 ALA A O 1
ATOM 581 N N . SER A 1 74 ? 26.780 -8.558 -30.492 1.00 75.38 74 SER A N 1
ATOM 582 C CA . SER A 1 74 ? 27.893 -9.526 -30.524 1.00 75.38 74 SER A CA 1
ATOM 583 C C . SER A 1 74 ? 29.212 -8.970 -31.104 1.00 75.38 74 SER A C 1
ATOM 585 O O . SER A 1 74 ? 30.125 -9.744 -31.367 1.00 75.38 74 SER A O 1
ATOM 587 N N . GLY A 1 75 ? 29.325 -7.653 -31.302 1.00 72.56 75 GLY A N 1
ATOM 588 C CA . GLY A 1 75 ? 30.546 -6.950 -31.712 1.00 72.56 75 GLY A CA 1
ATOM 589 C C . GLY A 1 75 ? 30.684 -5.605 -30.988 1.00 72.56 75 GLY A C 1
ATOM 590 O O . GLY A 1 75 ? 29.808 -5.247 -30.200 1.00 72.56 75 GLY A O 1
ATOM 591 N N . ASP A 1 76 ? 31.741 -4.841 -31.282 1.00 76.75 76 ASP A N 1
ATOM 592 C CA . ASP A 1 76 ? 32.078 -3.557 -30.629 1.00 76.75 76 ASP A CA 1
ATOM 593 C C . ASP A 1 76 ? 31.172 -2.387 -31.067 1.00 76.75 76 ASP A C 1
ATOM 595 O O . ASP A 1 76 ? 31.621 -1.317 -31.481 1.00 76.75 76 ASP A O 1
ATOM 599 N N . TYR A 1 77 ? 29.858 -2.586 -31.005 1.00 77.06 77 TYR A N 1
ATOM 600 C CA . TYR A 1 77 ? 28.877 -1.550 -31.291 1.00 77.06 77 TYR A CA 1
ATOM 601 C C . TYR A 1 77 ? 28.584 -0.740 -30.032 1.00 77.06 77 TYR A C 1
ATOM 603 O O . TYR A 1 77 ? 28.158 -1.265 -29.003 1.00 77.06 77 TYR A O 1
ATOM 611 N N . SER A 1 78 ? 28.735 0.576 -30.129 1.00 78.75 78 SER A N 1
ATOM 612 C CA . SER A 1 78 ? 28.285 1.489 -29.081 1.00 78.75 78 SER A CA 1
ATOM 613 C C . SER A 1 78 ? 26.754 1.534 -29.004 1.00 78.75 78 SER A C 1
ATOM 615 O O . SER A 1 78 ? 26.048 1.345 -29.998 1.00 78.75 78 SER A O 1
ATOM 617 N N . ALA A 1 79 ? 26.212 1.876 -27.833 1.00 78.56 79 ALA A N 1
ATOM 618 C CA . ALA A 1 79 ? 24.765 2.018 -27.639 1.00 78.56 79 ALA A CA 1
ATOM 619 C C . ALA A 1 79 ? 24.113 3.015 -28.623 1.00 78.56 79 ALA A C 1
ATOM 621 O O . ALA A 1 79 ? 22.965 2.833 -29.021 1.00 78.56 79 ALA A O 1
ATOM 622 N N . ALA A 1 80 ? 24.853 4.039 -29.065 1.00 78.44 80 ALA A N 1
ATOM 623 C CA . ALA A 1 80 ? 24.388 4.996 -30.069 1.00 78.44 80 ALA A CA 1
ATOM 624 C C . ALA A 1 80 ? 24.268 4.382 -31.478 1.00 78.44 80 ALA A C 1
ATOM 626 O O . ALA A 1 80 ? 23.380 4.771 -32.232 1.00 78.44 80 ALA A O 1
ATOM 627 N N . GLN A 1 81 ? 25.117 3.406 -31.816 1.00 75.56 81 GLN A N 1
ATOM 628 C CA . GLN A 1 81 ? 25.075 2.654 -33.083 1.00 75.56 81 GLN A CA 1
ATOM 629 C C . GLN A 1 81 ? 24.005 1.549 -33.079 1.00 75.56 81 GLN A C 1
ATOM 631 O O . GLN A 1 81 ? 23.585 1.059 -34.130 1.00 75.56 81 GLN A O 1
ATOM 636 N N . LEU A 1 82 ? 23.541 1.161 -31.890 1.00 75.31 82 LEU A N 1
ATOM 637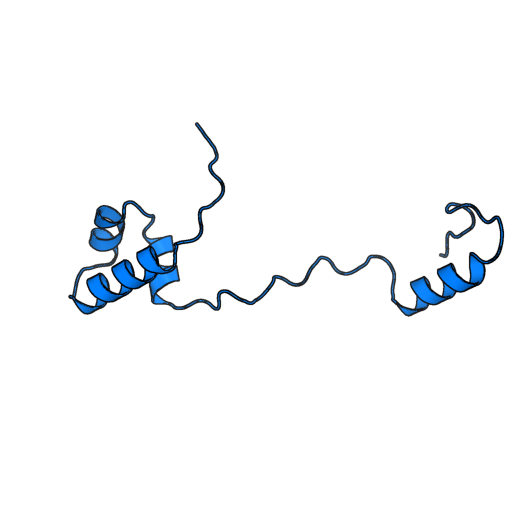 C CA . LEU A 1 82 ? 22.426 0.240 -31.687 1.00 75.31 82 LEU A CA 1
ATOM 638 C C . LEU A 1 82 ? 21.056 0.944 -31.693 1.00 75.31 82 LEU A C 1
ATOM 640 O O . LEU A 1 82 ? 20.049 0.291 -31.429 1.00 75.31 82 LEU A O 1
ATOM 644 N N . LYS 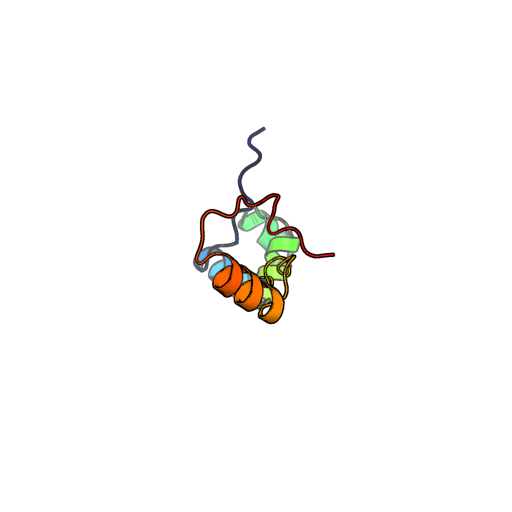A 1 83 ? 20.990 2.245 -32.023 1.00 64.00 83 LYS A N 1
ATOM 645 C CA . LYS A 1 83 ? 19.719 2.933 -32.289 1.00 64.00 83 LYS A CA 1
ATOM 646 C C . LYS A 1 83 ? 18.964 2.211 -33.409 1.00 64.00 83 LYS A C 1
ATOM 648 O O . LYS A 1 83 ? 19.532 1.901 -34.454 1.00 64.00 83 LYS A O 1
ATOM 653 N N . ILE A 1 84 ? 17.691 1.935 -33.160 1.00 59.03 84 ILE A N 1
ATOM 654 C CA . ILE A 1 84 ? 16.749 1.371 -34.124 1.00 59.03 84 ILE A CA 1
ATOM 655 C C . ILE A 1 84 ? 15.579 2.361 -34.164 1.00 59.03 84 ILE A C 1
ATOM 657 O O . ILE A 1 84 ? 15.028 2.659 -33.102 1.00 59.03 84 ILE A O 1
ATOM 661 N N . GLU A 1 85 ? 15.297 2.919 -35.347 1.00 49.62 85 GLU A N 1
ATOM 662 C CA . GLU A 1 85 ? 14.025 3.598 -35.660 1.00 49.62 85 GLU A CA 1
ATOM 663 C C . GLU A 1 85 ? 12.849 2.618 -35.567 1.00 49.62 85 GLU A C 1
ATOM 665 O O . GLU A 1 85 ? 13.012 1.452 -36.002 1.00 49.62 85 GLU A O 1
#

Sequence (85 aa):
MTLGIPTWLSDEERGRNLGLFEGGLCIRDIAKKIKRSRDAVVRALTGGRRDRRKPGRKPVVSERLARLLLRKASGDYSAAQLKIE

InterPro domains:
  IPR025898 Tc3 transposase, DNA binding domain [PF11427] (8-43)

Foldseek 3Di:
DDPDDPDQQDPVLLVQLVVVVVVVDDLVVSCVVSVHDSVSSVCSVVCPPPPPPPPPDDDPDDPVLVVVLVVVPPDPDDPVNSDDD

Radius of gyration: 24.34 Å; chains: 1; bounding box: 52×29×55 Å

pLDDT: mean 79.94, std 14.14, range [34.12, 94.56]